Protein AF-A0A673VBB7-F1 (afdb_monomer_lite)

InterPro domains:
  IPR034595 NADH dehydrogenase [ubiquinone] 1 alpha subcomplex assembly factor 8 [PTHR34561] (12-64)

Organism: Suricata suricatta (NCBI:txid37032)

Secondary structure (DSSP, 8-state):
-------PPPP---HHHHHTHHHHHHHHHHHHHHSSTT----TTTTHHHHHHHHHHHHHHHH---S---

Structure (mmCIF, N/CA/C/O backbone):
data_AF-A0A673VBB7-F1
#
_entry.id   AF-A0A673VBB7-F1
#
loop_
_atom_site.group_PDB
_atom_site.id
_atom_site.type_symbol
_atom_site.label_atom_id
_atom_site.label_alt_id
_atom_site.label_comp_id
_atom_site.label_asym_id
_atom_site.label_entity_id
_atom_site.label_seq_id
_atom_site.pdbx_PDB_ins_code
_atom_site.Cartn_x
_atom_site.Cartn_y
_atom_site.Cartn_z
_atom_site.occupancy
_atom_site.B_iso_or_equiv
_atom_site.auth_seq_id
_atom_site.auth_comp_id
_atom_site.auth_asym_id
_atom_site.auth_atom_id
_atom_site.pdbx_PDB_model_num
ATOM 1 N N . ILE A 1 1 ? -26.013 31.614 -12.671 1.00 52.22 1 ILE A N 1
ATOM 2 C CA . ILE A 1 1 ? -24.553 31.420 -12.851 1.00 52.22 1 ILE A CA 1
ATOM 3 C C . ILE A 1 1 ? -24.207 30.092 -12.186 1.00 52.22 1 ILE A C 1
ATOM 5 O O . ILE A 1 1 ? -24.221 30.022 -10.966 1.00 52.22 1 ILE A O 1
ATOM 9 N N . GLY A 1 2 ? -24.059 29.012 -12.958 1.00 54.56 2 GLY A N 1
ATOM 10 C CA . GLY A 1 2 ? -23.753 27.690 -12.402 1.00 54.56 2 GLY A CA 1
ATOM 11 C C . GLY A 1 2 ? -22.283 27.617 -11.999 1.00 54.56 2 GLY A C 1
ATOM 12 O O . GLY A 1 2 ? -21.412 27.872 -12.829 1.00 54.56 2 GLY A O 1
ATOM 13 N N . VAL A 1 3 ? -21.996 27.301 -10.735 1.00 66.12 3 VAL A N 1
ATOM 14 C CA . VAL A 1 3 ? -20.622 27.058 -10.290 1.00 66.12 3 VAL A CA 1
ATOM 15 C C . VAL A 1 3 ? -20.180 25.704 -10.852 1.00 66.12 3 VAL A C 1
ATOM 17 O O . VAL A 1 3 ? -20.607 24.644 -10.404 1.00 66.12 3 VAL A O 1
ATOM 20 N N . GLY A 1 4 ? -19.380 25.727 -11.917 1.00 67.25 4 GLY A N 1
ATOM 21 C CA . GLY A 1 4 ? -18.782 24.513 -12.460 1.00 67.25 4 GLY A CA 1
ATOM 22 C C . GLY A 1 4 ? -17.826 23.925 -11.428 1.00 67.25 4 GLY A C 1
ATOM 23 O O . GLY A 1 4 ? -16.809 24.545 -11.107 1.00 67.25 4 GLY A O 1
ATOM 24 N N . ALA A 1 5 ? -18.149 22.745 -10.894 1.00 68.94 5 ALA A N 1
ATOM 25 C CA . ALA A 1 5 ? -17.248 21.998 -10.031 1.00 68.94 5 ALA A CA 1
ATOM 26 C C . ALA A 1 5 ? -15.968 21.689 -10.819 1.00 68.94 5 ALA A C 1
ATOM 28 O O . ALA A 1 5 ? -15.949 20.867 -11.734 1.00 68.94 5 ALA A O 1
ATOM 29 N N . ARG A 1 6 ? -14.889 22.403 -10.493 1.00 70.00 6 ARG A N 1
ATOM 30 C CA . ARG A 1 6 ? -13.584 22.240 -11.132 1.00 70.00 6 ARG A CA 1
ATOM 31 C C . ARG A 1 6 ? -12.956 20.966 -10.571 1.00 70.00 6 ARG A C 1
ATOM 33 O O . ARG A 1 6 ? -12.232 21.013 -9.579 1.00 70.00 6 ARG A O 1
ATOM 40 N N . VAL A 1 7 ? -13.287 19.819 -11.161 1.00 71.56 7 VAL A N 1
ATOM 41 C CA . VAL A 1 7 ? -12.664 18.538 -10.809 1.00 71.56 7 VAL A CA 1
ATOM 42 C C . VAL A 1 7 ? -11.179 18.659 -11.130 1.00 71.56 7 VAL A C 1
ATOM 44 O O . VAL A 1 7 ? -10.787 18.743 -12.294 1.00 71.56 7 VAL A O 1
ATOM 47 N N . ARG A 1 8 ? -10.341 18.739 -10.092 1.00 74.31 8 ARG A N 1
ATOM 48 C CA . ARG A 1 8 ? -8.892 18.714 -10.277 1.00 74.31 8 ARG A CA 1
ATOM 49 C C . ARG A 1 8 ? -8.529 17.306 -10.749 1.00 74.31 8 ARG A C 1
ATOM 51 O O . ARG A 1 8 ? -8.860 16.354 -10.040 1.00 74.31 8 ARG A O 1
ATOM 58 N N . PRO A 1 9 ? -7.889 17.150 -11.921 1.00 66.62 9 PRO A N 1
ATOM 59 C CA . PRO A 1 9 ? -7.441 15.838 -12.350 1.00 66.62 9 PRO A CA 1
ATOM 60 C C . PRO A 1 9 ? -6.509 15.257 -11.282 1.00 66.62 9 PRO A C 1
ATOM 62 O O . PRO A 1 9 ? -5.753 16.015 -10.656 1.00 66.62 9 PRO A O 1
ATOM 65 N N . PRO A 1 10 ? -6.569 13.937 -11.041 1.00 66.81 10 PRO A N 1
ATOM 66 C CA . PRO A 1 10 ? -5.689 13.311 -10.075 1.00 66.81 10 PRO A CA 1
ATOM 67 C C . PRO A 1 10 ? -4.233 13.590 -10.470 1.00 66.81 10 PRO A C 1
ATOM 69 O O . PRO A 1 10 ? -3.920 13.630 -11.668 1.00 66.81 10 PRO A O 1
ATOM 72 N N . PRO A 1 11 ? -3.339 13.807 -9.489 1.00 65.62 11 PRO A N 1
ATOM 73 C CA . PRO A 1 11 ? -1.922 13.953 -9.779 1.00 65.62 11 PRO A CA 1
ATOM 74 C C . PRO A 1 11 ? -1.470 12.750 -10.607 1.00 65.62 11 PRO A C 1
ATOM 76 O O . PRO A 1 11 ? -1.825 11.607 -10.308 1.00 65.62 11 PRO A O 1
ATOM 79 N N . ARG A 1 12 ? -0.725 13.013 -11.686 1.00 67.44 12 ARG A N 1
ATOM 80 C CA . ARG A 1 12 ? -0.171 11.951 -12.526 1.00 67.44 12 ARG A CA 1
ATOM 81 C C . ARG A 1 12 ? 0.751 11.118 -11.647 1.00 67.44 12 ARG A C 1
ATOM 83 O O . ARG A 1 12 ? 1.773 11.611 -11.177 1.00 67.44 12 ARG A O 1
ATOM 90 N N . LEU A 1 13 ? 0.342 9.880 -11.388 1.00 63.41 13 LEU A N 1
ATOM 91 C CA . LEU A 1 13 ? 1.137 8.939 -10.619 1.00 63.41 13 LEU A CA 1
ATOM 92 C C . LEU A 1 13 ? 2.460 8.733 -11.379 1.00 63.41 13 LEU A C 1
ATOM 94 O O . LEU A 1 13 ? 2.402 8.461 -12.581 1.00 63.41 13 LEU A O 1
ATOM 98 N N . PRO A 1 14 ? 3.633 8.908 -10.746 1.00 65.00 14 PRO A N 1
ATOM 99 C CA . PRO A 1 14 ? 4.911 8.742 -11.425 1.00 65.00 14 PRO A CA 1
ATOM 100 C C . PRO A 1 14 ? 4.998 7.352 -12.060 1.00 65.00 14 PRO A C 1
ATOM 102 O O . PRO A 1 14 ? 4.468 6.382 -11.530 1.00 65.00 14 PRO A O 1
ATOM 105 N N . GLU A 1 15 ? 5.685 7.236 -13.190 1.00 62.75 15 GLU A N 1
ATOM 106 C CA . GLU A 1 15 ? 5.736 6.011 -14.002 1.00 62.75 15 GLU A CA 1
ATOM 107 C C . GLU A 1 15 ? 6.202 4.772 -13.210 1.00 62.75 15 GLU A C 1
ATOM 109 O O . GLU A 1 15 ? 5.696 3.667 -13.387 1.00 62.75 15 GLU A O 1
ATOM 114 N N . ARG A 1 16 ? 7.083 4.962 -12.220 1.00 60.66 16 ARG A N 1
ATOM 115 C CA . ARG A 1 16 ? 7.504 3.898 -11.289 1.00 60.66 16 ARG A CA 1
ATOM 116 C C . ARG A 1 1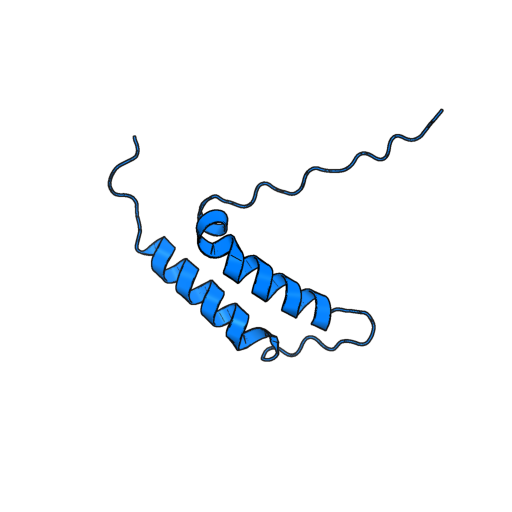6 ? 6.365 3.388 -10.398 1.00 60.66 16 ARG A C 1
ATOM 118 O O . ARG A 1 16 ? 6.320 2.202 -10.089 1.00 60.66 16 ARG A O 1
ATOM 125 N N . LEU A 1 17 ? 5.425 4.261 -10.030 1.00 63.28 17 LEU A N 1
ATOM 126 C CA . LEU A 1 17 ? 4.178 3.879 -9.366 1.00 63.28 17 LEU A CA 1
ATOM 127 C C . LEU A 1 17 ? 3.200 3.186 -10.326 1.00 63.28 17 LEU A C 1
ATOM 129 O O . LEU A 1 17 ? 2.303 2.505 -9.844 1.00 63.28 17 LEU A O 1
ATOM 133 N N . ALA A 1 18 ? 3.349 3.321 -11.650 1.00 69.31 18 ALA A N 1
ATOM 134 C CA . ALA A 1 18 ? 2.533 2.573 -12.609 1.00 69.31 18 ALA A CA 1
ATOM 135 C C . ALA A 1 18 ? 2.893 1.077 -12.623 1.00 69.31 18 ALA A C 1
ATOM 137 O O . ALA A 1 18 ? 1.996 0.246 -12.741 1.00 69.31 18 ALA A O 1
ATOM 138 N N . VAL A 1 19 ? 4.175 0.734 -12.434 1.00 79.19 19 VAL A N 1
ATOM 139 C CA . VAL A 1 19 ? 4.638 -0.663 -12.324 1.00 79.19 19 VAL A CA 1
ATOM 140 C C . VAL A 1 19 ? 4.131 -1.314 -11.036 1.00 79.19 19 VAL A C 1
ATOM 142 O O . VAL A 1 19 ? 3.636 -2.431 -11.078 1.00 79.19 19 VAL A O 1
ATOM 145 N N . CYS A 1 20 ? 4.187 -0.591 -9.915 1.00 87.75 20 CYS A N 1
ATOM 146 C CA . CYS A 1 20 ? 3.715 -1.063 -8.606 1.00 87.75 20 CYS A CA 1
ATOM 147 C C . CYS A 1 20 ? 2.283 -0.605 -8.292 1.00 87.75 20 CYS A C 1
ATOM 149 O O . CYS A 1 20 ? 1.926 -0.389 -7.131 1.00 87.75 20 CYS A O 1
ATOM 151 N N . ARG A 1 21 ? 1.468 -0.346 -9.325 1.00 84.00 21 ARG A N 1
ATOM 152 C CA . ARG A 1 21 ? 0.157 0.302 -9.160 1.00 84.00 21 ARG A CA 1
ATOM 153 C C . ARG A 1 21 ? -0.829 -0.583 -8.413 1.00 84.00 21 ARG A C 1
ATOM 155 O O . ARG A 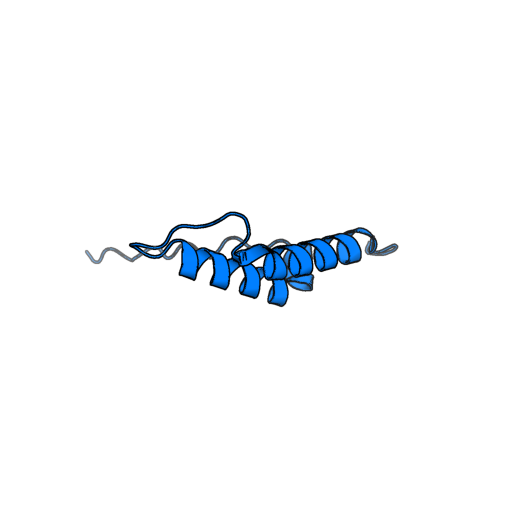1 21 ? -1.661 -0.058 -7.675 1.00 84.00 21 ARG A O 1
ATOM 162 N N . ALA A 1 22 ? -0.751 -1.896 -8.614 1.00 86.12 22 ALA A N 1
ATOM 163 C CA . ALA A 1 22 ? -1.622 -2.857 -7.952 1.00 86.12 22 ALA A CA 1
ATOM 164 C C . ALA A 1 22 ? -1.351 -2.877 -6.441 1.00 86.12 22 ALA A C 1
ATOM 166 O O . ALA A 1 22 ? -2.280 -2.716 -5.650 1.00 86.12 22 ALA A O 1
ATOM 167 N N . GLU A 1 23 ? -0.079 -2.955 -6.060 1.00 86.25 23 GLU A N 1
ATOM 168 C CA . GLU A 1 23 ? 0.414 -2.936 -4.684 1.00 86.25 23 GLU A CA 1
ATOM 169 C C . GLU A 1 23 ? 0.139 -1.580 -4.020 1.00 86.25 23 GLU A C 1
ATOM 171 O O . GLU A 1 23 ? -0.316 -1.517 -2.879 1.00 86.25 23 GLU A O 1
ATOM 176 N N . ALA A 1 24 ? 0.324 -0.476 -4.754 1.00 85.62 24 ALA A N 1
ATOM 177 C CA . ALA A 1 24 ? 0.040 0.870 -4.258 1.00 85.62 24 ALA A CA 1
ATOM 178 C C . ALA A 1 24 ? -1.458 1.072 -3.999 1.00 85.62 24 ALA A C 1
ATOM 180 O O . ALA A 1 24 ? -1.846 1.680 -2.999 1.00 85.62 24 ALA A O 1
ATOM 181 N N . ALA A 1 25 ? -2.310 0.549 -4.885 1.00 88.00 25 ALA A N 1
ATOM 182 C CA . ALA A 1 25 ? -3.755 0.586 -4.707 1.00 88.00 25 ALA A CA 1
ATOM 183 C C . ALA A 1 25 ? -4.200 -0.273 -3.517 1.00 88.00 25 ALA A C 1
ATOM 185 O O . ALA A 1 25 ? -5.110 0.121 -2.792 1.00 88.00 25 ALA A O 1
ATOM 186 N N . ALA A 1 26 ? -3.565 -1.423 -3.300 1.00 88.94 26 ALA A N 1
ATOM 187 C CA . ALA A 1 26 ? -3.887 -2.326 -2.204 1.00 88.94 26 ALA A CA 1
ATOM 188 C C . ALA A 1 26 ? -3.508 -1.715 -0.836 1.00 88.94 26 ALA A C 1
ATOM 190 O O . ALA A 1 26 ? -4.376 -1.568 0.032 1.00 88.94 26 ALA A O 1
ATOM 191 N N . TYR A 1 27 ? -2.300 -1.148 -0.725 1.00 88.94 27 TYR A N 1
ATOM 192 C CA . TYR A 1 27 ? -1.884 -0.349 0.434 1.00 88.94 27 TYR A CA 1
ATOM 193 C C . TYR A 1 27 ? -2.807 0.854 0.683 1.00 88.94 27 TYR A C 1
ATOM 195 O O . TYR A 1 27 ? -3.291 1.054 1.798 1.00 88.94 27 TYR A O 1
ATOM 203 N N . GLY A 1 28 ? -3.125 1.626 -0.361 1.00 87.44 28 GLY A N 1
ATOM 204 C CA . GLY A 1 28 ? -4.010 2.788 -0.254 1.00 87.44 28 GLY A CA 1
ATOM 205 C C . GLY A 1 28 ? -5.447 2.443 0.159 1.00 87.44 28 GLY A C 1
ATOM 206 O O . GLY A 1 28 ? -6.087 3.241 0.847 1.00 87.44 28 GLY A O 1
ATOM 207 N N . ARG A 1 29 ? -5.961 1.263 -0.219 1.00 88.25 29 ARG A N 1
ATOM 208 C CA . ARG A 1 29 ? -7.264 0.756 0.249 1.00 88.25 29 ARG A CA 1
ATOM 209 C C . ARG A 1 29 ? -7.222 0.398 1.730 1.00 88.25 29 ARG A C 1
ATOM 211 O O . ARG A 1 29 ? -8.114 0.815 2.464 1.00 88.25 29 ARG A O 1
ATOM 218 N N . CYS A 1 30 ? -6.183 -0.312 2.168 1.00 87.81 30 CYS A N 1
ATOM 219 C CA . CYS A 1 30 ? -6.013 -0.664 3.576 1.00 87.81 30 CYS A CA 1
ATOM 220 C C . CYS A 1 30 ? -5.911 0.590 4.459 1.00 87.81 30 CYS A C 1
ATOM 222 O O . CYS A 1 30 ? -6.629 0.709 5.453 1.00 87.81 30 CYS A O 1
ATOM 224 N N . VAL A 1 31 ? -5.093 1.571 4.058 1.00 86.44 31 VAL A N 1
ATOM 225 C CA . VAL A 1 31 ? -4.932 2.830 4.802 1.00 86.44 31 VAL A CA 1
ATOM 226 C C . VAL A 1 31 ? -6.249 3.595 4.882 1.00 86.44 31 VAL A C 1
ATOM 228 O O . VAL A 1 31 ? -6.628 3.995 5.975 1.00 86.44 31 VAL A O 1
ATOM 231 N N . GLN A 1 32 ? -6.971 3.754 3.767 1.00 85.75 32 GLN A N 1
ATOM 232 C CA . GLN A 1 32 ? -8.263 4.454 3.757 1.00 85.75 32 GLN A CA 1
ATOM 233 C C . GLN A 1 32 ? -9.324 3.767 4.619 1.00 85.75 32 GLN A C 1
ATOM 235 O O . GLN A 1 32 ? -10.053 4.446 5.336 1.00 85.75 32 GLN A O 1
ATOM 240 N N . ALA A 1 33 ? -9.406 2.434 4.581 1.00 84.62 33 ALA A N 1
ATOM 241 C CA . ALA A 1 33 ? -10.314 1.685 5.450 1.00 84.62 33 ALA A CA 1
ATOM 242 C C . ALA A 1 33 ? -9.973 1.897 6.935 1.00 84.62 33 ALA A C 1
ATOM 244 O O . ALA A 1 33 ? -10.858 1.952 7.785 1.00 84.62 33 ALA A O 1
ATOM 245 N N . SER A 1 34 ? -8.687 2.073 7.233 1.00 77.25 34 SER A N 1
ATOM 246 C CA . SER A 1 34 ? -8.169 2.239 8.591 1.00 77.25 34 SER A CA 1
ATOM 247 C C . SER A 1 34 ? -8.251 3.675 9.116 1.00 77.25 34 SER A C 1
ATOM 249 O O . SER A 1 34 ? -8.288 3.873 10.329 1.00 77.25 34 SER A O 1
ATOM 251 N N . THR A 1 35 ? -8.270 4.677 8.231 1.00 77.31 35 THR A N 1
ATOM 252 C CA . THR A 1 35 ? -8.486 6.098 8.562 1.00 77.31 35 THR A CA 1
ATOM 253 C C . THR A 1 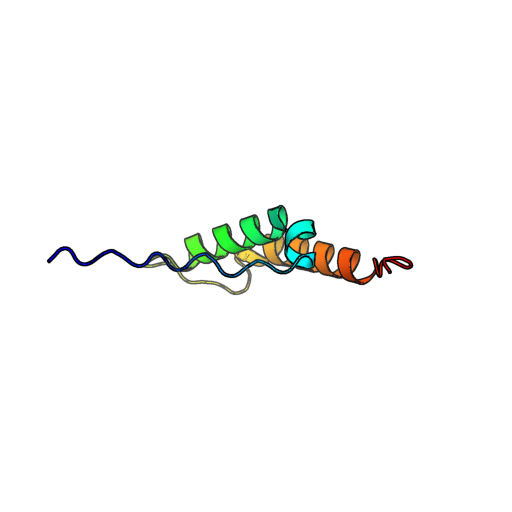35 ? -9.948 6.534 8.447 1.00 77.31 35 THR A C 1
ATOM 255 O O . THR A 1 35 ? -10.248 7.711 8.659 1.00 77.31 35 THR A O 1
ATOM 258 N N . ALA A 1 36 ? -10.867 5.613 8.139 1.00 78.44 36 ALA A N 1
ATOM 259 C CA . ALA A 1 36 ? -12.301 5.873 8.184 1.00 78.44 36 ALA A CA 1
ATOM 260 C C . ALA A 1 36 ? -12.730 6.368 9.587 1.00 78.44 36 ALA A C 1
ATOM 262 O O . ALA A 1 36 ? -12.063 6.051 10.573 1.00 78.44 36 ALA A O 1
ATOM 263 N N . PRO A 1 37 ? -13.824 7.144 9.718 1.00 62.91 37 PRO A N 1
ATOM 264 C CA . PRO A 1 37 ? -14.258 7.693 11.004 1.00 62.91 37 PRO A CA 1
ATOM 265 C C . PRO A 1 37 ? -14.445 6.589 12.057 1.00 62.91 37 PRO A C 1
ATOM 267 O O . PRO A 1 37 ? -15.243 5.677 11.865 1.00 62.91 37 PRO A O 1
ATOM 270 N N . GLY A 1 38 ? -13.689 6.661 13.158 1.00 70.56 38 GLY A N 1
ATOM 271 C CA . GLY A 1 38 ? -13.653 5.625 14.204 1.00 70.56 38 GLY A CA 1
ATOM 272 C C . GLY A 1 38 ? -12.557 4.562 14.031 1.00 70.56 38 GLY A C 1
ATOM 273 O O . GLY A 1 38 ? -12.330 3.764 14.938 1.00 70.56 38 GLY A O 1
ATOM 274 N N . GLY A 1 39 ? -11.838 4.573 12.910 1.00 61.75 39 GLY A N 1
ATOM 275 C CA . GLY A 1 39 ? -10.666 3.743 12.660 1.00 61.75 39 GLY A CA 1
ATOM 276 C C . GLY A 1 39 ? -9.413 4.296 13.342 1.00 61.75 39 GLY A C 1
ATOM 277 O O . GLY A 1 39 ? -9.151 5.501 13.342 1.00 61.75 39 GLY A O 1
ATOM 278 N N . ARG A 1 40 ? -8.616 3.407 13.941 1.00 64.19 40 ARG A N 1
ATOM 279 C CA . ARG A 1 40 ? -7.252 3.719 14.380 1.00 64.19 40 ARG A CA 1
ATOM 280 C C . ARG A 1 40 ? -6.283 3.112 13.383 1.00 64.19 40 ARG A C 1
ATOM 282 O O . ARG A 1 40 ? -6.133 1.893 13.338 1.00 64.19 40 ARG A O 1
ATOM 289 N N . LEU A 1 41 ? -5.596 3.964 12.627 1.00 67.25 41 LEU A N 1
ATOM 290 C CA . LEU A 1 41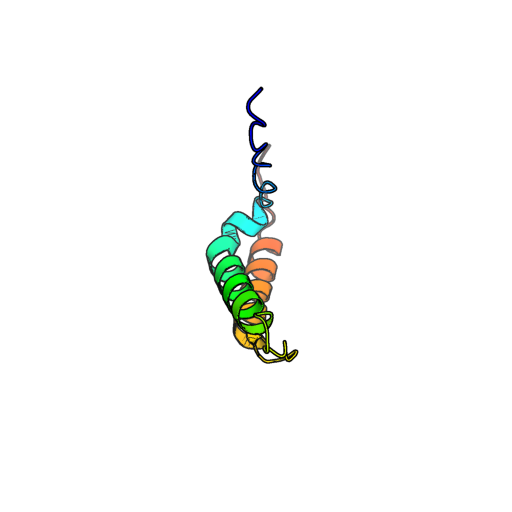 ? -4.465 3.540 11.814 1.00 67.25 41 LEU A CA 1
ATOM 291 C C . LEU A 1 41 ? -3.350 3.057 12.754 1.00 67.25 41 LEU A C 1
ATOM 293 O O . LEU A 1 41 ? -2.607 3.856 13.321 1.00 67.25 41 LEU A O 1
ATOM 297 N N . MET A 1 42 ? -3.264 1.744 12.953 1.00 67.06 42 MET A N 1
ATOM 298 C CA . MET A 1 42 ? -2.141 1.119 13.644 1.00 67.06 42 MET A CA 1
ATOM 299 C C . MET A 1 42 ? -1.017 0.889 12.640 1.00 67.06 42 MET A C 1
ATOM 301 O O . MET A 1 42 ? -1.261 0.482 11.505 1.00 67.06 42 MET A O 1
ATOM 305 N N . LYS A 1 43 ? 0.218 1.155 13.067 1.00 62.81 43 LYS A N 1
ATOM 306 C CA . LYS A 1 43 ? 1.425 1.108 12.229 1.00 62.81 43 LYS A CA 1
ATOM 307 C C . LYS A 1 43 ? 1.597 -0.232 11.493 1.00 62.81 43 LYS A C 1
ATOM 309 O O . LYS A 1 43 ? 2.110 -0.243 10.379 1.00 62.81 43 LYS A O 1
ATOM 314 N N . ASP A 1 44 ? 1.099 -1.320 12.077 1.00 75.25 44 ASP A N 1
ATOM 315 C CA . ASP A 1 44 ? 1.236 -2.682 11.554 1.00 75.25 44 ASP A CA 1
ATOM 316 C C . ASP A 1 44 ? 0.011 -3.191 10.773 1.00 75.25 44 ASP A C 1
ATOM 318 O O . ASP A 1 44 ? 0.077 -4.233 10.126 1.00 75.25 4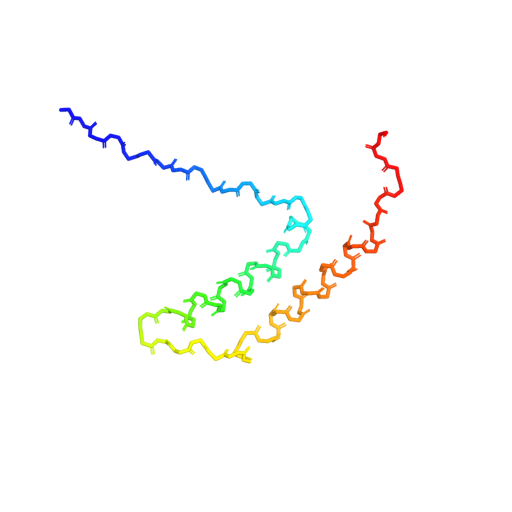4 ASP A O 1
ATOM 322 N N . LEU A 1 45 ? -1.106 -2.453 10.774 1.00 80.50 45 LEU A N 1
ATOM 323 C CA . LEU A 1 45 ? -2.373 -2.916 10.188 1.00 80.50 45 LEU A CA 1
ATOM 324 C C . LEU A 1 45 ? -2.279 -3.130 8.669 1.00 80.50 45 LEU A C 1
ATOM 326 O O . LEU A 1 45 ? -2.859 -4.067 8.132 1.00 80.50 45 LEU A O 1
ATOM 330 N N . CYS A 1 46 ? -1.504 -2.282 7.991 1.00 87.88 46 CYS A N 1
ATOM 331 C CA . CYS A 1 46 ? -1.241 -2.368 6.554 1.00 87.88 46 CYS A CA 1
ATOM 332 C C . CYS A 1 46 ? 0.209 -2.779 6.251 1.00 87.88 46 CYS A C 1
ATOM 334 O O . CYS A 1 46 ? 0.718 -2.455 5.178 1.00 87.88 46 CYS A O 1
ATOM 336 N N . ALA A 1 47 ? 0.895 -3.447 7.190 1.00 87.44 47 ALA A N 1
ATOM 337 C CA . ALA A 1 47 ? 2.311 -3.797 7.045 1.00 87.44 47 ALA A CA 1
ATOM 338 C C . ALA A 1 47 ? 2.572 -4.756 5.875 1.00 87.44 47 ALA A C 1
ATOM 340 O O . ALA A 1 47 ? 3.510 -4.526 5.120 1.00 87.44 47 ALA A O 1
ATOM 341 N N . GLN A 1 48 ? 1.716 -5.765 5.675 1.00 87.69 48 GLN A N 1
ATOM 342 C CA . GLN A 1 48 ? 1.821 -6.689 4.533 1.00 87.69 48 GLN A CA 1
ATOM 343 C C . GLN A 1 48 ? 1.749 -5.947 3.192 1.00 87.69 48 GLN A C 1
ATOM 345 O O . GLN A 1 48 ? 2.622 -6.097 2.339 1.00 87.69 48 GLN A O 1
ATOM 350 N N . GLU A 1 49 ? 0.745 -5.082 3.036 1.00 89.31 49 GLU A N 1
ATOM 351 C CA . GLU A 1 49 ? 0.545 -4.301 1.812 1.00 89.31 49 GLU A CA 1
ATOM 352 C C . GLU A 1 49 ? 1.700 -3.321 1.577 1.00 89.31 49 GLU A C 1
ATOM 354 O O . GLU A 1 49 ? 2.140 -3.099 0.447 1.00 89.31 49 GLU A O 1
ATOM 359 N N . PHE A 1 50 ? 2.223 -2.746 2.663 1.00 87.38 50 PHE A N 1
ATOM 360 C CA . PHE A 1 50 ? 3.378 -1.862 2.620 1.00 87.38 50 PHE A CA 1
ATOM 361 C C . PHE A 1 50 ? 4.657 -2.602 2.219 1.00 87.38 50 PHE A C 1
ATOM 363 O O . PHE A 1 50 ? 5.446 -2.075 1.436 1.00 87.38 50 PHE A O 1
ATOM 370 N N . GLU A 1 51 ? 4.873 -3.815 2.725 1.00 89.75 51 GLU A N 1
ATOM 371 C CA . GLU A 1 51 ? 6.032 -4.636 2.386 1.00 89.75 51 GLU A CA 1
ATOM 372 C C . GLU A 1 51 ? 5.991 -5.084 0.921 1.00 89.75 51 GLU A C 1
ATOM 374 O O . GLU A 1 51 ? 6.995 -4.944 0.218 1.00 89.75 51 GLU A O 1
ATOM 379 N N . ALA A 1 52 ? 4.825 -5.512 0.426 1.00 89.06 52 ALA A N 1
ATOM 380 C CA . ALA A 1 52 ? 4.620 -5.832 -0.986 1.00 89.06 52 ALA A CA 1
ATOM 381 C C . ALA A 1 52 ? 4.920 -4.619 -1.885 1.00 89.06 52 ALA A C 1
ATOM 383 O O . ALA A 1 52 ? 5.703 -4.715 -2.838 1.00 89.06 52 ALA A O 1
ATOM 384 N N . LEU A 1 53 ? 4.388 -3.445 -1.526 1.00 87.31 53 LEU A N 1
ATOM 385 C CA . LEU A 1 53 ? 4.655 -2.194 -2.231 1.00 87.31 53 LEU A CA 1
ATOM 386 C C . LEU A 1 53 ? 6.148 -1.833 -2.206 1.00 87.31 53 LEU A C 1
ATOM 388 O O . LEU A 1 53 ? 6.736 -1.533 -3.248 1.00 87.31 53 LEU A O 1
ATOM 392 N N . ARG A 1 54 ? 6.787 -1.899 -1.034 1.00 86.62 54 ARG A N 1
ATOM 393 C CA . ARG A 1 54 ? 8.217 -1.610 -0.858 1.00 86.62 54 ARG A CA 1
ATOM 394 C C . ARG A 1 54 ? 9.092 -2.582 -1.655 1.00 86.62 54 ARG A C 1
ATOM 396 O O . ARG A 1 54 ? 10.082 -2.148 -2.247 1.00 86.62 54 ARG A O 1
ATOM 403 N N . SER A 1 55 ? 8.739 -3.864 -1.688 1.00 88.50 55 SER A N 1
ATOM 404 C CA . SER A 1 55 ? 9.442 -4.894 -2.459 1.00 88.50 55 SER A CA 1
ATOM 405 C C . SER A 1 55 ? 9.359 -4.613 -3.960 1.00 88.50 55 SER A C 1
ATOM 407 O O . SER A 1 55 ? 10.389 -4.584 -4.641 1.00 88.50 55 SER A O 1
ATOM 409 N N . CYS A 1 56 ? 8.168 -4.270 -4.462 1.00 87.06 56 CYS A N 1
ATOM 410 C CA . CYS A 1 56 ? 7.996 -3.865 -5.854 1.00 87.06 56 CYS A CA 1
ATOM 411 C C . CYS A 1 56 ? 8.832 -2.619 -6.191 1.00 87.06 56 CYS A C 1
ATOM 413 O O . CYS A 1 56 ? 9.546 -2.609 -7.195 1.00 87.06 56 CYS A O 1
ATOM 415 N N . PHE A 1 57 ? 8.845 -1.599 -5.326 1.00 83.25 57 PHE A N 1
ATOM 416 C CA . PHE A 1 57 ? 9.700 -0.423 -5.514 1.00 83.25 57 PHE A CA 1
ATOM 417 C C . PHE A 1 57 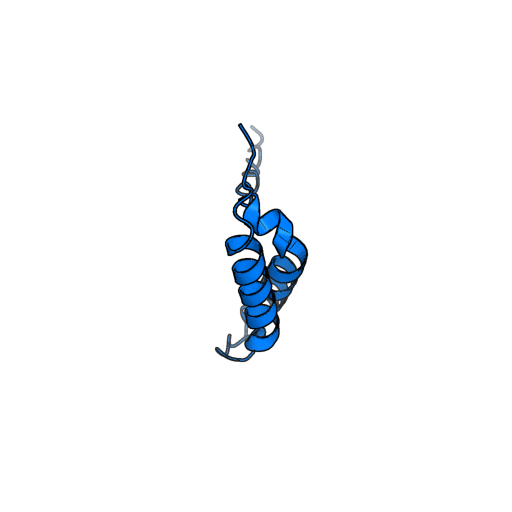? 11.193 -0.763 -5.510 1.00 83.25 57 PHE A C 1
ATOM 419 O O . PHE A 1 57 ? 11.945 -0.223 -6.322 1.00 83.25 57 PHE A O 1
ATOM 426 N N . ALA A 1 58 ? 11.635 -1.664 -4.632 1.00 85.00 58 ALA A N 1
ATOM 427 C CA . ALA A 1 58 ? 13.021 -2.117 -4.592 1.00 85.00 58 ALA A CA 1
ATOM 428 C C . ALA A 1 58 ? 13.404 -2.887 -5.868 1.00 85.00 58 ALA A C 1
ATOM 430 O O . ALA A 1 58 ? 14.507 -2.702 -6.387 1.00 85.00 58 ALA A O 1
ATOM 431 N N . ALA A 1 59 ? 12.501 -3.704 -6.413 1.00 80.62 59 ALA A N 1
ATOM 432 C CA . ALA A 1 59 ? 12.692 -4.401 -7.685 1.00 80.62 59 ALA A CA 1
ATOM 433 C C . ALA A 1 59 ? 12.676 -3.434 -8.885 1.00 80.62 59 ALA A C 1
ATOM 435 O O . ALA A 1 59 ? 13.532 -3.519 -9.770 1.00 80.62 59 ALA A O 1
ATOM 436 N N . ALA A 1 60 ? 11.763 -2.462 -8.890 1.00 75.00 60 ALA A N 1
ATOM 437 C CA . ALA A 1 60 ? 11.665 -1.424 -9.913 1.00 75.00 60 ALA A CA 1
ATOM 438 C C . ALA A 1 60 ? 12.849 -0.439 -9.867 1.00 75.00 60 ALA A C 1
ATOM 440 O O . ALA A 1 60 ? 13.261 0.082 -10.900 1.00 75.00 60 ALA A O 1
ATOM 441 N N . GLY A 1 61 ? 13.432 -0.193 -8.690 1.00 65.69 61 GLY A N 1
ATOM 442 C CA . GLY A 1 61 ? 14.647 0.610 -8.512 1.00 65.69 61 GLY A CA 1
ATOM 443 C C . GLY A 1 61 ? 15.905 -0.076 -9.051 1.00 65.69 61 GLY A C 1
ATOM 444 O O . GLY A 1 61 ? 16.775 0.589 -9.608 1.00 65.69 61 GLY A O 1
ATOM 445 N N . LYS A 1 62 ? 15.975 -1.411 -8.960 1.00 57.69 62 LYS A N 1
ATOM 446 C CA . LYS A 1 62 ? 17.055 -2.224 -9.555 1.00 57.69 62 LYS A CA 1
ATOM 447 C C . LYS A 1 62 ? 16.952 -2.285 -11.082 1.00 57.69 62 LYS A C 1
ATOM 449 O O . LYS A 1 62 ? 17.975 -2.366 -11.759 1.00 57.69 62 LYS A O 1
ATOM 454 N N . LYS A 1 63 ? 15.739 -2.158 -11.633 1.00 51.56 63 LYS A N 1
ATOM 455 C CA . LYS A 1 63 ? 15.521 -1.825 -13.046 1.00 51.56 63 LYS A CA 1
ATOM 456 C C . LYS A 1 63 ? 15.792 -0.332 -13.267 1.00 51.56 63 LYS A C 1
ATOM 458 O O . LYS A 1 63 ? 14.885 0.475 -13.451 1.00 51.56 63 LYS A O 1
ATOM 463 N N . THR A 1 64 ? 17.065 0.053 -13.269 1.00 45.75 64 THR A N 1
ATOM 464 C CA . THR A 1 64 ? 17.464 1.106 -14.205 1.00 45.75 64 THR A CA 1
ATOM 465 C C . THR A 1 64 ? 17.227 0.531 -15.606 1.00 45.75 64 THR A C 1
ATOM 467 O O . THR A 1 64 ? 17.792 -0.526 -15.909 1.00 45.75 64 THR A O 1
ATOM 470 N N . PRO A 1 65 ? 16.355 1.105 -16.453 1.00 47.62 65 PRO A N 1
ATOM 471 C CA . PRO A 1 65 ? 16.451 0.822 -17.869 1.00 47.62 65 PRO A CA 1
ATOM 472 C C . PRO A 1 65 ? 17.812 1.367 -18.307 1.00 47.62 65 PRO A C 1
ATOM 474 O O . PRO A 1 65 ? 17.999 2.560 -18.526 1.00 47.62 65 PRO A O 1
ATOM 477 N N . ARG A 1 66 ? 18.805 0.477 -18.392 1.00 49.34 66 ARG A N 1
ATOM 478 C CA . ARG A 1 66 ? 19.873 0.670 -19.364 1.00 49.34 66 ARG A CA 1
ATOM 479 C C . ARG A 1 66 ? 19.172 0.743 -20.721 1.00 49.34 66 ARG A C 1
ATOM 481 O O . ARG A 1 66 ? 18.684 -0.275 -21.196 1.00 49.34 66 ARG A O 1
ATOM 488 N N . GLY A 1 67 ? 19.107 1.944 -21.285 1.00 54.44 67 GLY A N 1
ATOM 489 C CA . GLY A 1 67 ? 18.585 2.209 -22.623 1.00 54.44 67 GLY A CA 1
ATOM 490 C C . GLY A 1 67 ? 17.183 2.807 -22.605 1.00 54.44 67 GLY A C 1
ATOM 491 O O . GLY A 1 67 ? 16.229 2.152 -22.191 1.00 54.44 67 GLY A O 1
ATOM 492 N N . GLY A 1 68 ? 17.070 4.052 -23.072 1.00 48.53 68 GLY A N 1
ATOM 493 C CA . GLY A 1 68 ? 15.776 4.709 -23.205 1.00 48.53 68 GLY A CA 1
ATOM 494 C C . GLY A 1 68 ? 15.742 6.153 -23.708 1.00 48.53 68 GLY A C 1
ATOM 495 O O . GLY A 1 68 ? 14.635 6.668 -23.760 1.00 48.53 68 GLY A O 1
ATOM 496 N N . LEU A 1 69 ? 16.876 6.799 -24.023 1.00 36.25 69 LEU A N 1
ATOM 497 C CA . LEU A 1 69 ? 17.149 7.683 -25.179 1.00 36.25 69 LEU A CA 1
ATOM 498 C C . LEU A 1 69 ? 18.571 8.246 -25.040 1.00 36.25 69 LEU A C 1
ATOM 500 O O . LEU A 1 69 ? 18.894 8.728 -23.931 1.00 36.25 69 LEU A O 1
#

Radius of gyration: 16.83 Å; chains: 1; bounding box: 44×38×40 Å

pLDDT: mean 73.41, std 13.57, range [36.25, 89.75]

Foldseek 3Di:
DDDPPPPDPPPDDPVLCVQLVVLVVLLVVQQCVQPPVVHPPDPCSSVVSVVSSVVSSVVSVVPPPPDDD

Sequence (69 aa):
IGVGARVRPPPRLPERLAVCRAEAAAYGRCVQASTAPGGRLMKDLCAQEFEALRSCFAAAGKKTPRGGL